Protein AF-A0A024WYL9-F1 (afdb_monomer)

Radius of gyration: 16.27 Å; Cα contacts (8 Å, |Δi|>4): 98; chains: 1; bounding box: 36×31×48 Å

Structure (mmCIF, N/CA/C/O backbone):
data_AF-A0A024WYL9-F1
#
_entry.id   AF-A0A024WYL9-F1
#
loop_
_atom_site.group_PDB
_atom_site.id
_atom_site.type_symbol
_atom_site.label_atom_id
_atom_site.label_alt_id
_atom_site.label_comp_id
_atom_site.label_asym_id
_atom_site.label_entity_id
_atom_site.label_seq_id
_atom_site.pdbx_PDB_ins_code
_atom_site.Cartn_x
_atom_site.Cartn_y
_atom_site.Cartn_z
_atom_site.occupancy
_atom_site.B_iso_or_equiv
_atom_site.auth_seq_id
_atom_site.auth_comp_id
_atom_site.auth_asym_id
_atom_site.auth_atom_id
_atom_site.pdbx_PDB_model_num
ATOM 1 N N . MET A 1 1 ? 15.626 1.558 -2.185 1.00 86.62 1 MET A N 1
ATOM 2 C CA . MET A 1 1 ? 16.927 1.766 -2.860 1.00 86.62 1 MET A CA 1
ATOM 3 C C . MET A 1 1 ? 17.286 0.597 -3.769 1.00 86.62 1 MET A C 1
ATOM 5 O O . MET A 1 1 ? 17.365 0.817 -4.966 1.00 86.62 1 MET A O 1
ATOM 9 N N . PHE A 1 2 ? 17.412 -0.629 -3.244 1.00 95.62 2 PHE A N 1
ATOM 10 C CA . PHE A 1 2 ? 17.783 -1.821 -4.025 1.00 95.62 2 PHE A CA 1
ATOM 11 C C . PHE A 1 2 ? 16.966 -2.006 -5.316 1.00 95.62 2 PHE A C 1
ATOM 13 O O . PHE A 1 2 ? 17.531 -1.984 -6.403 1.00 95.62 2 PHE A O 1
ATOM 20 N N . LEU A 1 3 ? 15.634 -2.082 -5.209 1.00 94.06 3 LEU A N 1
ATOM 21 C CA . LEU A 1 3 ? 14.741 -2.259 -6.362 1.00 94.06 3 LEU A CA 1
ATOM 22 C C . LEU A 1 3 ? 14.942 -1.186 -7.449 1.00 94.06 3 LEU A C 1
ATOM 24 O O . LEU A 1 3 ? 15.055 -1.514 -8.627 1.00 94.06 3 LEU A O 1
ATOM 28 N N . ALA A 1 4 ? 15.064 0.083 -7.048 1.00 93.94 4 ALA A N 1
ATOM 29 C CA . ALA A 1 4 ? 15.304 1.188 -7.973 1.00 93.94 4 ALA A CA 1
ATOM 30 C C . ALA A 1 4 ? 16.648 1.029 -8.704 1.00 93.94 4 ALA A C 1
ATOM 32 O O . ALA A 1 4 ? 16.672 1.078 -9.930 1.00 93.94 4 ALA A O 1
ATOM 33 N N . VAL A 1 5 ? 17.732 0.755 -7.970 1.00 97.31 5 VAL A N 1
ATOM 34 C CA . VAL A 1 5 ? 19.084 0.562 -8.524 1.00 97.31 5 VAL A CA 1
ATOM 35 C C . VAL A 1 5 ? 19.097 -0.559 -9.563 1.00 97.31 5 VAL A C 1
ATOM 37 O O . VAL A 1 5 ? 19.494 -0.322 -10.702 1.00 97.31 5 VAL A O 1
ATOM 40 N N . VAL A 1 6 ? 18.600 -1.751 -9.214 1.00 96.69 6 VAL A N 1
ATOM 41 C CA . VAL A 1 6 ? 18.596 -2.899 -10.137 1.00 96.69 6 VAL A CA 1
ATOM 42 C C . VAL A 1 6 ? 17.749 -2.597 -11.380 1.00 96.69 6 VAL A C 1
ATOM 44 O O . VAL A 1 6 ? 18.158 -2.925 -12.489 1.00 96.69 6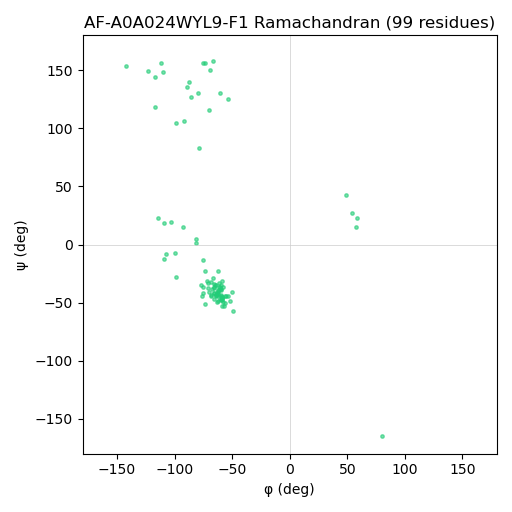 VAL A O 1
ATOM 47 N N . SER A 1 7 ? 16.607 -1.917 -11.233 1.00 94.88 7 SER A N 1
ATOM 48 C CA . SER A 1 7 ? 15.743 -1.594 -12.379 1.00 94.88 7 SER A CA 1
ATOM 49 C C . SER A 1 7 ? 16.282 -0.521 -13.318 1.00 94.88 7 SER A C 1
ATOM 51 O O . SER A 1 7 ? 16.001 -0.575 -14.515 1.00 94.88 7 SER A O 1
ATOM 53 N N . ILE A 1 8 ? 17.045 0.441 -12.792 1.00 95.69 8 ILE A N 1
ATOM 54 C CA . ILE A 1 8 ? 17.677 1.492 -13.592 1.00 95.69 8 ILE A CA 1
ATOM 55 C C . ILE A 1 8 ? 18.847 0.893 -14.372 1.00 95.69 8 ILE A C 1
ATOM 57 O O . ILE A 1 8 ? 18.872 1.019 -15.592 1.00 95.69 8 ILE A O 1
ATOM 61 N N . PHE A 1 9 ? 19.755 0.175 -13.699 1.00 97.00 9 PHE A N 1
ATOM 62 C CA . PHE A 1 9 ? 20.889 -0.476 -14.365 1.00 97.00 9 PHE A CA 1
ATOM 63 C C . PHE A 1 9 ? 20.456 -1.584 -15.329 1.00 97.00 9 PHE A C 1
ATOM 65 O O . PHE A 1 9 ? 21.060 -1.756 -16.381 1.00 97.00 9 PHE A O 1
ATOM 72 N N . GLY A 1 10 ? 19.387 -2.314 -15.010 1.00 94.81 10 GLY A N 1
ATOM 73 C CA . GLY A 1 10 ? 18.821 -3.326 -15.898 1.00 94.81 10 GLY A CA 1
ATOM 74 C C . GLY A 1 10 ? 17.903 -2.774 -16.993 1.00 94.81 10 GLY A C 1
ATOM 75 O O . GLY A 1 10 ? 17.330 -3.564 -17.737 1.00 94.81 10 GLY A O 1
ATOM 76 N N . HIS A 1 11 ? 17.711 -1.451 -17.086 1.00 94.62 11 HIS A N 1
ATOM 77 C CA . HIS A 1 11 ? 16.831 -0.795 -18.065 1.00 94.62 11 HIS A CA 1
ATOM 78 C C . HIS A 1 11 ? 15.375 -1.309 -18.085 1.00 94.62 11 HIS A C 1
ATOM 80 O O . HIS A 1 11 ? 14.672 -1.190 -19.088 1.00 94.62 11 HIS A O 1
ATOM 86 N N . PHE A 1 12 ? 14.875 -1.831 -16.962 1.00 93.75 12 PHE A N 1
ATOM 87 C CA . PHE A 1 12 ? 13.521 -2.384 -16.844 1.00 93.75 12 PHE A CA 1
ATOM 88 C C . PHE A 1 12 ? 12.621 -1.578 -15.893 1.00 93.75 12 PHE A C 1
ATOM 90 O O . PHE A 1 12 ? 11.610 -2.083 -15.398 1.00 93.75 12 PHE A O 1
ATOM 97 N N . SER A 1 13 ? 12.942 -0.299 -15.679 1.00 92.38 13 SER A N 1
ATOM 98 C CA . SER A 1 13 ? 12.210 0.627 -14.800 1.00 92.38 13 SER A CA 1
ATOM 99 C C . SER A 1 13 ? 10.697 0.657 -15.061 1.00 92.38 13 SER A C 1
ATOM 101 O O . SER A 1 13 ? 9.917 0.612 -14.113 1.00 92.38 13 SER A O 1
ATOM 103 N N . LYS A 1 14 ? 10.267 0.623 -16.330 1.00 91.12 14 LYS A N 1
ATOM 104 C CA . LYS A 1 14 ? 8.841 0.565 -16.714 1.00 91.12 14 LYS A CA 1
ATOM 105 C C . LYS A 1 14 ? 8.132 -0.675 -16.156 1.00 91.12 14 LYS A C 1
ATOM 107 O O . LYS A 1 14 ? 7.042 -0.568 -15.607 1.00 91.12 14 LYS A O 1
ATOM 112 N N . THR A 1 15 ? 8.769 -1.844 -16.242 1.00 92.19 15 THR A N 1
ATOM 113 C CA . THR A 1 15 ? 8.197 -3.098 -15.717 1.00 92.19 15 THR A CA 1
ATOM 114 C C . THR A 1 15 ? 8.184 -3.130 -14.194 1.00 92.19 15 THR A C 1
ATOM 116 O O . THR A 1 15 ? 7.246 -3.645 -13.597 1.00 92.19 15 THR A O 1
ATOM 119 N N . LEU A 1 16 ? 9.177 -2.509 -13.552 1.00 94.06 16 LEU A N 1
ATOM 120 C CA . LEU A 1 16 ? 9.204 -2.400 -12.099 1.00 94.06 16 LEU A CA 1
ATOM 121 C C . LEU A 1 16 ? 8.054 -1.529 -11.578 1.00 94.06 16 LEU A C 1
ATOM 123 O O . LEU A 1 16 ? 7.456 -1.859 -10.558 1.00 94.06 16 LEU A O 1
ATOM 127 N N . VAL A 1 17 ? 7.705 -0.453 -12.289 1.00 92.56 17 VAL A N 1
ATOM 128 C CA . VAL A 1 17 ? 6.546 0.383 -11.942 1.00 92.56 17 VAL A CA 1
ATOM 129 C C . VAL A 1 17 ? 5.242 -0.422 -11.982 1.00 92.56 17 VAL A C 1
ATOM 131 O O . VAL A 1 17 ? 4.421 -0.267 -11.081 1.00 92.56 17 VAL A O 1
ATOM 134 N N . LEU A 1 18 ? 5.081 -1.337 -12.947 1.00 92.25 18 LEU A N 1
ATOM 135 C CA . LEU A 1 18 ? 3.922 -2.240 -13.013 1.00 92.25 18 LEU A CA 1
ATOM 136 C C . LEU A 1 18 ? 3.852 -3.199 -11.813 1.00 92.25 18 LEU A C 1
ATOM 138 O O . LEU A 1 18 ? 2.769 -3.498 -11.325 1.00 92.25 18 LEU A O 1
ATOM 142 N N . PHE A 1 19 ? 4.989 -3.653 -11.282 1.00 93.69 19 PHE A N 1
ATOM 143 C CA . PHE A 1 19 ? 4.997 -4.476 -10.065 1.00 93.69 19 PHE A CA 1
ATOM 144 C C . PHE A 1 19 ? 4.704 -3.666 -8.801 1.00 93.69 19 PHE A C 1
ATOM 146 O O . PHE A 1 19 ? 4.254 -4.221 -7.802 1.00 93.69 19 PHE A O 1
ATOM 153 N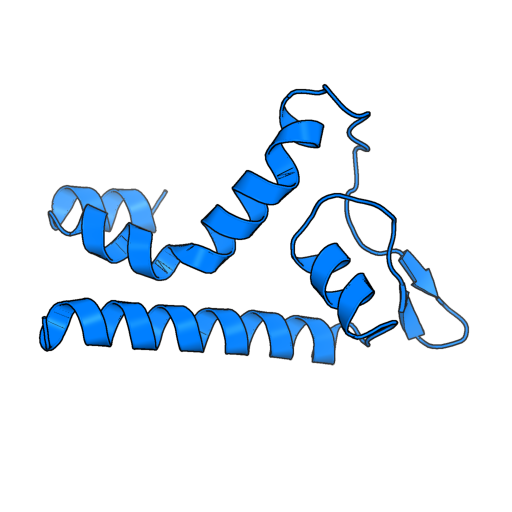 N . LEU A 1 20 ? 4.937 -2.353 -8.837 1.00 94.88 20 LEU A N 1
ATOM 154 C CA . LEU A 1 20 ? 4.717 -1.454 -7.708 1.00 94.88 20 LEU A CA 1
ATOM 155 C C . LEU A 1 20 ? 3.323 -0.803 -7.692 1.00 94.88 20 LEU A C 1
ATOM 157 O O . LEU A 1 20 ? 3.109 0.177 -6.975 1.00 94.88 20 LEU A O 1
ATOM 161 N N . 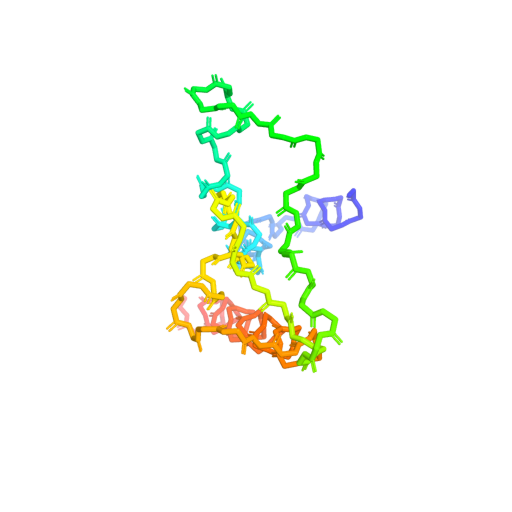ILE A 1 21 ? 2.365 -1.320 -8.469 1.00 95.00 21 ILE A N 1
ATOM 162 C CA . ILE A 1 21 ? 1.004 -0.765 -8.549 1.00 95.00 21 ILE A CA 1
ATOM 163 C C . ILE A 1 21 ? 0.359 -0.592 -7.160 1.00 95.00 21 ILE A C 1
ATOM 165 O O . ILE A 1 21 ? -0.120 0.510 -6.885 1.00 95.00 21 ILE A O 1
ATOM 169 N N . PRO A 1 22 ? 0.369 -1.578 -6.240 1.00 94.81 22 PRO A N 1
ATOM 170 C CA . PRO A 1 22 ? -0.224 -1.404 -4.910 1.00 94.81 22 PRO A CA 1
ATOM 171 C C . PRO A 1 22 ? 0.427 -0.282 -4.092 1.00 94.81 22 PRO A C 1
ATOM 173 O O . PRO A 1 22 ? -0.258 0.454 -3.379 1.00 94.81 22 PRO A O 1
ATOM 176 N N . GLN A 1 23 ? 1.744 -0.113 -4.218 1.00 96.06 23 GLN A N 1
ATOM 177 C CA . GLN A 1 23 ? 2.510 0.938 -3.552 1.00 96.06 23 GLN A CA 1
ATOM 178 C C . GLN A 1 23 ? 2.152 2.310 -4.128 1.00 96.06 23 GLN A C 1
ATOM 180 O O . GLN A 1 23 ? 1.928 3.247 -3.360 1.00 96.06 23 GLN A O 1
ATOM 185 N N . PHE A 1 24 ? 2.039 2.422 -5.455 1.00 95.50 24 PHE A N 1
ATOM 186 C CA . PHE A 1 24 ? 1.588 3.645 -6.117 1.00 95.50 24 PHE A CA 1
ATOM 187 C C . PHE A 1 24 ? 0.147 3.993 -5.749 1.00 95.50 24 PHE A C 1
ATOM 189 O O . PHE A 1 24 ? -0.127 5.141 -5.417 1.00 95.50 24 PHE A O 1
ATOM 196 N N . LEU A 1 25 ? -0.765 3.020 -5.719 1.00 95.81 25 LEU A N 1
ATOM 197 C CA . LEU A 1 25 ? -2.146 3.241 -5.287 1.00 95.81 25 LEU A CA 1
ATOM 198 C C . LEU A 1 25 ? -2.207 3.775 -3.855 1.00 95.81 25 LEU A C 1
ATOM 200 O O . LEU A 1 25 ? -2.855 4.789 -3.602 1.00 95.81 25 LEU A O 1
ATOM 204 N N . ASN A 1 26 ? -1.479 3.153 -2.924 1.00 96.25 26 ASN A N 1
ATOM 205 C CA . ASN A 1 26 ? -1.398 3.654 -1.556 1.00 96.25 26 ASN A CA 1
ATOM 206 C C . ASN A 1 26 ? -0.815 5.077 -1.493 1.00 96.25 26 ASN A C 1
ATOM 208 O O . ASN A 1 26 ? -1.300 5.897 -0.712 1.00 96.25 26 ASN A O 1
ATOM 212 N N . PHE A 1 27 ? 0.198 5.379 -2.312 1.00 96.75 27 PHE A N 1
ATOM 213 C CA . PHE A 1 27 ? 0.794 6.711 -2.405 1.00 96.75 27 PHE A CA 1
ATOM 214 C C . PHE A 1 27 ? -0.210 7.755 -2.904 1.00 96.75 27 PHE A C 1
ATOM 216 O O . PHE A 1 27 ? -0.377 8.774 -2.240 1.00 96.75 27 PHE A O 1
ATOM 223 N N . PHE A 1 28 ? -0.925 7.479 -4.000 1.00 96.25 28 PHE A N 1
ATOM 224 C CA . PHE A 1 28 ? -1.936 8.380 -4.560 1.00 96.25 28 PHE A CA 1
ATOM 225 C C . PHE A 1 28 ? -3.091 8.634 -3.589 1.00 96.25 28 PHE A C 1
ATOM 227 O O . PHE A 1 28 ? -3.456 9.787 -3.372 1.00 96.25 28 PHE A O 1
ATOM 234 N N . ILE A 1 29 ? -3.600 7.587 -2.931 1.00 94.88 29 ILE A N 1
ATOM 235 C CA . ILE A 1 29 ? -4.619 7.721 -1.876 1.00 94.88 29 ILE A CA 1
ATOM 236 C C . ILE A 1 29 ? -4.091 8.592 -0.728 1.00 94.88 29 ILE A C 1
ATOM 238 O O . ILE A 1 29 ? -4.819 9.417 -0.188 1.00 94.88 29 ILE A O 1
ATOM 242 N N . SER A 1 30 ? -2.812 8.448 -0.378 1.00 96.06 30 SER A N 1
ATOM 243 C CA . SER A 1 30 ? -2.178 9.198 0.709 1.00 96.06 30 SER A CA 1
ATOM 244 C C . SER A 1 30 ? -1.863 10.662 0.373 1.00 96.06 30 SER A C 1
ATOM 246 O O . SER A 1 30 ? -1.520 11.411 1.291 1.00 96.06 30 SER A O 1
ATOM 248 N N . LEU A 1 31 ? -1.923 11.092 -0.896 1.00 96.06 31 LEU A N 1
ATOM 249 C CA . LEU A 1 31 ? -1.457 12.422 -1.320 1.00 96.06 31 LEU A CA 1
ATOM 250 C C . LEU A 1 31 ? -2.109 13.593 -0.571 1.00 96.06 31 LEU A C 1
ATOM 252 O O . LEU A 1 31 ? -1.365 14.475 -0.142 1.00 96.06 31 LEU A O 1
ATOM 256 N N . PRO A 1 32 ? -3.437 13.625 -0.340 1.00 94.56 32 PRO A N 1
ATOM 257 C CA . PRO A 1 32 ? -4.064 14.733 0.380 1.00 94.56 32 PRO A CA 1
ATOM 258 C C . PRO A 1 32 ? -3.519 14.910 1.805 1.00 94.56 32 PRO A C 1
ATOM 260 O O . PRO A 1 32 ? -3.376 16.036 2.277 1.00 94.56 32 PRO A O 1
ATOM 263 N N . GLN A 1 33 ? -3.171 13.805 2.476 1.00 94.19 33 GLN A N 1
ATOM 264 C CA . GLN A 1 33 ? -2.527 13.837 3.792 1.00 94.19 33 GLN A CA 1
ATOM 265 C C . GLN A 1 33 ? -1.044 14.222 3.686 1.00 94.19 33 GLN A C 1
ATOM 267 O O . GLN A 1 33 ? -0.557 15.019 4.477 1.00 94.19 33 GLN A O 1
ATOM 272 N N . LEU A 1 34 ? -0.314 13.694 2.698 1.00 94.50 34 LEU A N 1
ATOM 273 C CA . LEU A 1 34 ? 1.111 13.997 2.488 1.00 94.50 34 LEU A CA 1
ATOM 274 C C . LEU A 1 34 ? 1.356 15.480 2.171 1.00 94.50 34 LEU A C 1
ATOM 276 O O . LEU A 1 34 ? 2.291 16.077 2.703 1.00 94.50 34 LEU A O 1
ATOM 280 N N . PHE A 1 35 ? 0.495 16.093 1.359 1.00 95.75 35 PHE A N 1
ATOM 281 C CA . PHE A 1 35 ? 0.558 17.520 1.035 1.00 95.75 35 PHE A CA 1
ATOM 282 C C . PHE A 1 35 ? -0.067 18.424 2.103 1.00 95.75 35 PHE A C 1
ATOM 284 O O . PHE A 1 35 ? -0.142 19.630 1.898 1.00 95.75 35 PHE A O 1
ATOM 291 N N . HIS A 1 36 ? -0.503 17.863 3.237 1.00 92.12 36 HIS A N 1
ATOM 292 C CA . HIS A 1 36 ? -1.111 18.605 4.346 1.00 92.12 36 HIS A CA 1
ATOM 293 C C . HIS A 1 36 ? -2.367 19.407 3.956 1.00 92.12 36 HIS A C 1
ATOM 295 O O . HIS A 1 36 ? -2.752 20.339 4.656 1.00 92.12 36 HIS A O 1
ATOM 301 N N . ILE A 1 37 ? -3.044 19.015 2.871 1.00 94.81 37 ILE A N 1
ATOM 302 C CA . ILE A 1 37 ? -4.378 19.533 2.524 1.00 94.81 37 ILE A CA 1
ATOM 303 C C . ILE A 1 37 ? -5.386 19.073 3.591 1.00 94.81 37 ILE A C 1
ATOM 305 O O . ILE A 1 37 ? -6.313 19.792 3.949 1.00 94.81 37 ILE A O 1
ATOM 309 N N . ILE A 1 38 ? -5.169 17.867 4.122 1.00 92.00 38 ILE A N 1
ATOM 310 C CA . ILE A 1 38 ? -5.881 17.269 5.254 1.00 92.00 38 ILE A CA 1
ATOM 311 C C . ILE A 1 38 ? -4.857 17.052 6.382 1.00 92.00 38 ILE A C 1
ATOM 313 O O . ILE A 1 38 ? -3.710 16.705 6.078 1.00 92.00 38 ILE A O 1
ATOM 317 N N . PRO A 1 39 ? -5.222 17.212 7.673 1.00 90.75 39 PRO A N 1
ATOM 318 C CA . PRO A 1 39 ? -4.311 16.938 8.782 1.00 90.75 39 PRO A CA 1
ATOM 319 C C . PRO A 1 39 ? -3.721 15.526 8.684 1.00 90.75 39 PRO A C 1
ATOM 321 O O . PRO A 1 39 ? -4.445 14.532 8.594 1.00 90.75 39 PRO A O 1
ATOM 324 N N . CYS A 1 40 ? -2.390 15.445 8.703 1.00 91.81 40 CYS A N 1
ATOM 325 C CA . CYS A 1 40 ? -1.652 14.191 8.642 1.00 91.81 40 CYS A CA 1
ATOM 326 C C . CYS A 1 40 ? -1.233 13.776 10.058 1.00 91.81 40 CYS A C 1
ATOM 328 O O . CYS A 1 40 ? -0.311 14.374 10.621 1.00 91.81 40 CYS A O 1
ATOM 330 N N . PRO A 1 41 ? -1.891 12.779 10.673 1.00 92.31 41 PRO A N 1
ATOM 331 C CA . PRO A 1 41 ? -1.459 12.293 11.971 1.00 92.31 41 PRO A CA 1
ATOM 332 C C . PRO A 1 41 ? -0.124 11.557 11.838 1.00 92.31 41 PRO A C 1
ATOM 334 O O . PRO A 1 41 ? 0.166 10.913 10.828 1.00 92.31 41 PRO A O 1
ATOM 337 N N . ARG A 1 42 ? 0.677 11.595 12.907 1.00 91.69 42 ARG A N 1
ATOM 338 C CA . ARG A 1 42 ? 1.991 10.934 12.957 1.00 91.69 42 ARG A CA 1
ATOM 339 C C . ARG A 1 42 ? 1.906 9.423 12.696 1.00 91.69 42 ARG A C 1
ATOM 341 O O . ARG A 1 42 ? 2.786 8.864 12.048 1.00 91.69 42 ARG A O 1
ATOM 348 N N . HIS A 1 43 ? 0.843 8.773 13.174 1.00 92.69 43 HIS A N 1
ATOM 349 C CA . HIS A 1 43 ? 0.569 7.353 12.953 1.00 92.69 43 HIS A CA 1
ATOM 350 C C . HIS A 1 43 ? -0.733 7.191 12.160 1.00 92.69 43 HIS A C 1
ATOM 352 O O . HIS A 1 43 ? -1.799 7.574 12.630 1.00 92.69 43 HIS A O 1
ATOM 358 N N . ARG A 1 44 ? -0.644 6.604 10.961 1.00 90.62 44 ARG A N 1
ATOM 359 C CA . ARG A 1 44 ? -1.778 6.386 10.036 1.00 90.62 44 ARG A CA 1
ATOM 360 C C . ARG A 1 44 ? -2.286 4.939 10.030 1.00 90.62 44 ARG A C 1
ATOM 362 O O . ARG A 1 44 ? -2.915 4.491 9.074 1.00 90.62 44 ARG A O 1
ATOM 369 N N . LEU A 1 45 ? -1.955 4.193 11.082 1.00 92.06 45 LEU A N 1
ATOM 370 C CA . LEU A 1 45 ? -2.316 2.788 11.244 1.00 92.06 45 LEU A CA 1
ATOM 371 C C . LEU A 1 45 ? -3.801 2.644 11.628 1.00 92.06 45 LEU A C 1
ATOM 373 O O . LEU A 1 45 ? -4.403 3.588 12.155 1.00 92.06 45 LEU A O 1
ATOM 377 N N . PRO A 1 46 ? -4.416 1.486 11.347 1.00 93.31 46 PRO A N 1
ATOM 378 C CA . PRO A 1 46 ? -5.740 1.166 11.863 1.00 93.31 46 PRO A CA 1
ATOM 379 C C . PRO A 1 46 ? -5.726 0.985 13.387 1.00 93.31 46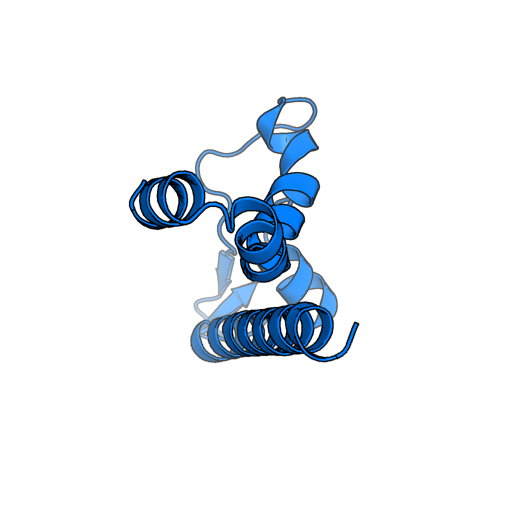 PRO A C 1
ATOM 381 O O . PRO A 1 46 ? -4.689 0.710 13.990 1.00 93.31 46 PRO A O 1
ATOM 384 N N . ILE A 1 47 ? -6.891 1.149 14.011 1.00 92.50 47 ILE A N 1
ATOM 385 C CA . ILE A 1 47 ? -7.046 1.084 15.470 1.00 92.50 47 ILE A CA 1
ATOM 386 C C . ILE A 1 47 ? -7.336 -0.358 15.880 1.00 92.50 47 ILE A C 1
ATOM 388 O O . ILE A 1 47 ? -8.167 -1.020 15.267 1.00 92.50 47 ILE A O 1
ATOM 392 N N . ILE A 1 48 ? -6.692 -0.853 16.932 1.00 94.12 48 ILE A N 1
ATOM 393 C CA . ILE A 1 48 ? -6.957 -2.198 17.455 1.00 94.12 48 ILE A CA 1
ATOM 394 C C . ILE A 1 48 ? -8.132 -2.139 18.433 1.00 94.12 48 ILE A C 1
ATOM 396 O O . ILE A 1 48 ? -8.112 -1.377 19.399 1.00 94.12 48 ILE A O 1
ATOM 400 N N . ASN A 1 49 ? -9.141 -2.983 18.220 1.00 93.81 49 ASN A N 1
ATOM 401 C CA . ASN A 1 49 ? -10.178 -3.231 19.213 1.00 93.81 49 ASN A CA 1
ATOM 402 C C . ASN A 1 49 ? -9.783 -4.420 20.093 1.00 93.81 49 ASN A C 1
ATOM 404 O O . ASN A 1 49 ? -9.876 -5.568 19.660 1.00 93.81 49 ASN A O 1
ATOM 408 N N . TYR A 1 50 ? -9.391 -4.142 21.338 1.00 92.44 50 TYR A N 1
ATOM 409 C CA . TYR A 1 50 ? -8.941 -5.150 22.307 1.00 92.44 50 TYR A CA 1
ATOM 410 C C . TYR A 1 50 ? -10.009 -6.188 22.679 1.00 92.44 50 TYR A C 1
ATOM 412 O O . TYR A 1 50 ? -9.667 -7.283 23.110 1.00 92.44 50 TYR A O 1
ATOM 420 N N . LYS A 1 51 ? -11.304 -5.883 22.507 1.00 93.12 51 LYS A N 1
ATOM 421 C CA . LYS A 1 51 ? -12.381 -6.843 22.804 1.00 93.12 51 LYS A CA 1
ATOM 422 C C . LYS A 1 51 ? -12.490 -7.925 21.736 1.00 93.12 51 LYS A C 1
ATOM 424 O O . LYS A 1 51 ? -12.799 -9.068 22.044 1.00 93.12 51 LYS A O 1
ATOM 429 N N . THR A 1 52 ? -12.269 -7.554 20.477 1.00 91.12 52 THR A N 1
ATOM 430 C CA . THR A 1 52 ? -12.428 -8.455 19.327 1.00 91.12 52 THR A CA 1
ATOM 431 C C . THR A 1 52 ? -11.101 -8.881 18.705 1.00 91.12 52 THR A C 1
ATOM 433 O O . THR A 1 52 ? -11.120 -9.712 17.803 1.00 91.12 52 THR A O 1
ATOM 436 N N . ASN A 1 53 ? -9.972 -8.299 19.127 1.00 92.56 53 ASN A N 1
ATOM 437 C CA . ASN A 1 53 ? -8.645 -8.452 18.516 1.00 92.56 53 ASN A CA 1
ATOM 438 C C . ASN A 1 53 ? -8.658 -8.253 16.991 1.00 92.56 53 ASN A C 1
ATOM 440 O O . ASN A 1 53 ? -8.042 -8.995 16.226 1.00 92.56 53 ASN A O 1
ATOM 444 N N . LYS A 1 54 ? -9.401 -7.236 16.543 1.00 94.00 54 LYS A N 1
ATOM 445 C CA . 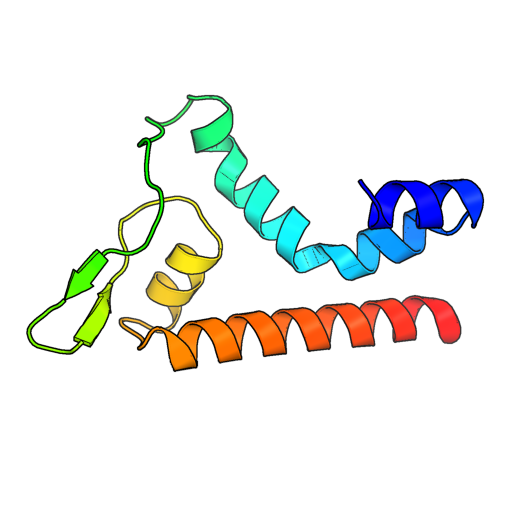LYS A 1 54 ? -9.536 -6.870 15.128 1.00 94.00 54 LYS A CA 1
ATOM 446 C C . LYS A 1 54 ? -9.111 -5.426 14.913 1.00 94.00 54 LYS A C 1
ATOM 448 O O . LYS A 1 54 ? -9.283 -4.584 15.795 1.00 94.00 54 LYS A O 1
ATOM 453 N N . LEU A 1 55 ? -8.579 -5.165 13.729 1.00 94.88 55 LEU A N 1
ATOM 454 C CA . LEU A 1 55 ? -8.236 -3.844 13.236 1.00 94.88 55 LEU A CA 1
ATOM 455 C C . LEU A 1 55 ? -9.499 -3.149 12.735 1.00 94.88 55 LEU A C 1
ATOM 457 O O . LEU A 1 55 ? -10.273 -3.708 11.961 1.00 94.88 55 LEU A O 1
ATOM 461 N N . MET A 1 56 ? -9.698 -1.923 13.193 1.00 93.38 56 MET A N 1
ATOM 462 C CA . MET A 1 56 ? -10.786 -1.034 12.825 1.00 93.38 56 MET A CA 1
ATOM 463 C C . MET A 1 56 ? -10.254 0.126 11.990 1.00 93.38 56 MET A C 1
ATOM 465 O O . MET A 1 56 ? -9.126 0.595 12.167 1.00 93.38 56 MET A O 1
ATOM 469 N N . TYR A 1 57 ? -11.105 0.604 11.091 1.00 91.75 57 TYR A N 1
ATOM 470 C CA . TYR A 1 57 ? -10.840 1.762 10.252 1.00 91.75 57 TYR A CA 1
ATOM 471 C C . TYR A 1 57 ? -10.597 3.030 11.090 1.00 91.75 57 TYR A C 1
ATOM 473 O O . TYR A 1 57 ? -11.385 3.347 11.979 1.00 91.75 57 TYR A O 1
ATOM 481 N N . SER A 1 58 ? -9.514 3.759 10.796 1.00 90.62 58 SER A N 1
ATOM 482 C CA . SER A 1 58 ? -9.099 4.967 11.530 1.00 90.62 58 SER A CA 1
ATOM 483 C C . SER A 1 58 ? -9.282 6.276 10.753 1.00 90.62 58 SER A C 1
ATOM 485 O O . SER A 1 58 ? -8.652 7.275 11.088 1.00 90.62 58 SER A O 1
ATOM 487 N N . HIS A 1 59 ? -10.116 6.287 9.704 1.00 89.50 59 HIS A N 1
ATOM 488 C CA . HIS A 1 59 ? -10.352 7.457 8.835 1.00 89.50 59 HIS A CA 1
ATOM 489 C C . HIS A 1 59 ? -9.101 8.037 8.152 1.00 89.50 59 HIS A C 1
ATOM 491 O O . HIS A 1 59 ? -9.131 9.136 7.601 1.00 89.50 59 HIS A O 1
ATOM 497 N N . ASN A 1 60 ? -7.998 7.287 8.143 1.00 93.31 60 ASN A N 1
ATOM 498 C CA . ASN A 1 60 ? -6.768 7.684 7.476 1.00 93.31 60 ASN A CA 1
ATOM 499 C C . ASN A 1 60 ? -6.763 7.264 6.007 1.00 93.31 60 ASN A C 1
ATOM 501 O O . ASN A 1 60 ? -7.134 6.140 5.667 1.00 93.31 60 ASN A O 1
ATOM 505 N N . TYR A 1 61 ? -6.249 8.134 5.142 1.00 93.81 61 TYR A N 1
ATOM 506 C CA . TYR A 1 61 ? -6.152 7.876 3.709 1.00 93.81 61 TYR A CA 1
ATOM 507 C C . TYR A 1 61 ? -4.955 6.975 3.397 1.00 93.81 61 TYR A C 1
ATOM 509 O O . TYR A 1 61 ? -3.870 7.422 3.041 1.00 93.81 61 TYR A O 1
ATOM 517 N N . THR A 1 62 ? -5.163 5.671 3.553 1.00 96.31 62 THR A N 1
ATOM 518 C CA . THR A 1 62 ? -4.191 4.619 3.229 1.00 96.31 62 THR A CA 1
ATOM 519 C C . THR A 1 62 ? -4.926 3.426 2.637 1.00 96.31 62 THR A C 1
ATOM 521 O O . THR A 1 62 ? -6.091 3.190 2.954 1.00 96.31 62 THR A O 1
ATOM 524 N N . LEU A 1 63 ? -4.240 2.634 1.820 1.00 95.06 63 LEU A N 1
ATOM 525 C CA . LEU A 1 63 ? -4.808 1.437 1.202 1.00 95.06 63 LEU A CA 1
ATOM 526 C C . LEU A 1 63 ? -5.251 0.404 2.255 1.00 95.06 63 LEU A C 1
ATOM 528 O O . LEU A 1 63 ? -6.279 -0.241 2.090 1.00 95.06 63 LEU A O 1
ATOM 532 N N . ILE A 1 64 ? -4.542 0.327 3.387 1.00 95.69 64 ILE A N 1
ATOM 533 C CA . ILE A 1 64 ? -4.928 -0.490 4.549 1.00 95.69 64 ILE A CA 1
ATOM 534 C C . ILE A 1 64 ? -6.306 -0.084 5.084 1.00 95.69 64 ILE A C 1
ATOM 536 O O . ILE A 1 64 ? -7.195 -0.919 5.241 1.00 95.69 64 ILE A O 1
ATOM 540 N N . ASN A 1 65 ? -6.484 1.205 5.368 1.00 94.50 65 ASN A N 1
ATOM 541 C CA . ASN A 1 65 ? -7.737 1.716 5.907 1.00 94.50 65 ASN A CA 1
ATOM 542 C C . ASN A 1 65 ? -8.869 1.640 4.873 1.00 94.50 65 ASN A C 1
ATOM 544 O O . ASN A 1 65 ? -10.002 1.370 5.250 1.00 94.50 65 ASN A O 1
ATOM 548 N N . LEU A 1 66 ? -8.569 1.783 3.580 1.00 94.75 66 LEU A N 1
ATOM 549 C CA . LEU A 1 66 ? -9.540 1.563 2.508 1.00 94.75 66 LEU A CA 1
ATOM 550 C C . LEU A 1 66 ? -10.040 0.110 2.479 1.00 94.75 66 LEU A C 1
ATOM 552 O O . LEU A 1 66 ? -11.240 -0.117 2.374 1.00 94.75 66 LEU A O 1
ATOM 556 N N . ILE A 1 67 ? -9.155 -0.878 2.641 1.00 94.81 67 ILE A N 1
ATOM 557 C CA . ILE A 1 67 ? -9.555 -2.293 2.725 1.00 94.81 67 ILE A CA 1
ATOM 558 C C . ILE A 1 67 ? -10.422 -2.539 3.964 1.00 94.81 67 ILE A C 1
ATOM 560 O O . ILE A 1 67 ? -11.452 -3.196 3.863 1.00 94.81 67 ILE A O 1
ATOM 564 N N . LEU A 1 68 ? -10.062 -1.975 5.119 1.00 95.00 68 LEU A N 1
ATOM 565 C CA . LEU A 1 68 ? -10.877 -2.083 6.335 1.00 95.00 68 LEU A CA 1
ATOM 566 C C . LEU A 1 68 ? -12.224 -1.358 6.221 1.00 95.00 68 LEU A C 1
ATOM 568 O O . LEU A 1 68 ? -13.195 -1.769 6.849 1.00 95.00 68 LEU A O 1
ATOM 572 N N . TYR A 1 69 ? -12.302 -0.296 5.422 1.00 94.38 69 TYR A N 1
ATOM 573 C CA . TYR A 1 69 ? -13.561 0.373 5.111 1.00 94.38 69 TYR A CA 1
ATOM 574 C C . TYR A 1 69 ? -14.457 -0.495 4.212 1.00 94.38 69 TYR A C 1
ATOM 576 O O . TYR A 1 69 ? -15.654 -0.586 4.460 1.00 94.38 69 TYR A O 1
ATOM 584 N N . LEU A 1 70 ? -13.884 -1.174 3.210 1.00 94.62 70 LEU A N 1
ATOM 585 C CA . LEU A 1 70 ? -14.631 -2.023 2.271 1.00 94.62 70 LEU A CA 1
ATOM 586 C C . LEU A 1 70 ? -15.056 -3.375 2.864 1.00 94.62 70 LEU A C 1
ATOM 588 O O . LEU A 1 70 ? -16.184 -3.809 2.655 1.00 94.62 70 LEU A O 1
ATOM 592 N N . PHE A 1 71 ? -14.161 -4.052 3.585 1.00 94.00 71 PHE A N 1
ATOM 593 C CA . PHE A 1 71 ? -14.386 -5.403 4.120 1.00 94.00 71 PHE A CA 1
ATOM 594 C C . PHE A 1 71 ? -14.786 -5.413 5.602 1.00 94.00 71 PHE A C 1
ATOM 596 O O . PHE A 1 71 ? -15.131 -6.463 6.146 1.00 94.00 71 PHE A O 1
ATOM 603 N N . GLY A 1 72 ? -14.748 -4.257 6.264 1.00 94.06 72 GLY A N 1
ATOM 604 C CA . GLY A 1 72 ? -15.018 -4.130 7.690 1.00 94.06 72 GLY A CA 1
ATOM 605 C C . GLY A 1 72 ? -13.826 -4.522 8.577 1.00 94.06 72 GLY A C 1
ATOM 606 O O . GLY A 1 72 ? -12.682 -4.607 8.118 1.00 94.06 72 GLY A O 1
ATOM 607 N N . PRO A 1 73 ? -14.065 -4.740 9.884 1.00 95.06 73 PRO A N 1
ATOM 608 C CA . PRO A 1 73 ? -13.004 -5.025 10.837 1.00 95.06 73 PRO A CA 1
ATOM 609 C C . PRO A 1 73 ? -12.409 -6.420 10.611 1.00 95.06 73 PRO A C 1
ATOM 611 O O . PRO A 1 73 ? -13.070 -7.444 10.806 1.00 95.06 73 PRO A O 1
ATOM 614 N N . LEU A 1 74 ? -11.129 -6.454 10.249 1.00 94.38 74 LEU A N 1
ATOM 615 C CA . LEU A 1 74 ? -10.372 -7.669 9.943 1.00 94.38 74 LEU A CA 1
ATOM 616 C C . LEU A 1 74 ? -9.297 -7.919 11.000 1.00 94.38 74 LEU A C 1
ATOM 618 O O . LEU A 1 74 ? -8.847 -6.992 11.669 1.00 94.38 74 LEU A O 1
ATOM 622 N N . SER A 1 75 ? -8.856 -9.169 11.157 1.00 94.88 75 SER A N 1
ATOM 623 C CA . SER A 1 75 ? -7.633 -9.417 11.927 1.00 94.88 75 SER A CA 1
ATOM 624 C C . SER A 1 75 ? -6.409 -8.986 11.120 1.00 94.88 75 SER A C 1
ATOM 626 O O . SER A 1 75 ? -6.444 -8.959 9.889 1.00 94.88 75 SER A O 1
ATOM 628 N N . GLU A 1 76 ? -5.315 -8.685 11.814 1.00 94.94 76 GLU A N 1
ATOM 629 C CA . GLU A 1 76 ? -4.046 -8.306 11.187 1.00 94.94 76 GLU A CA 1
ATOM 630 C C . GLU A 1 76 ? -3.575 -9.346 10.161 1.00 94.94 76 GLU A C 1
ATOM 632 O O . GLU A 1 76 ?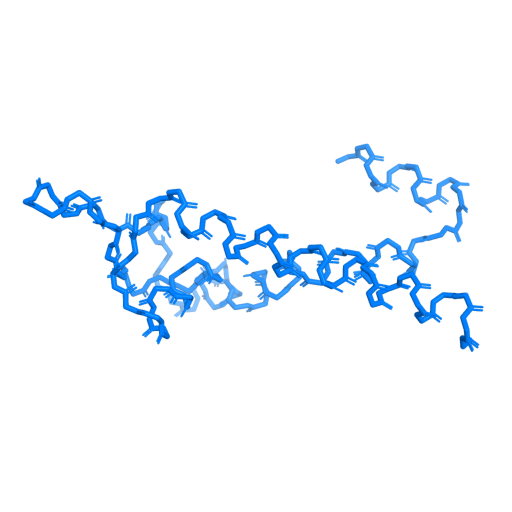 -3.239 -8.992 9.034 1.00 94.94 76 GLU A O 1
ATOM 637 N N . TYR A 1 77 ? -3.666 -10.634 10.509 1.00 95.19 77 TYR A N 1
ATOM 638 C CA . TYR A 1 77 ? -3.323 -11.735 9.609 1.00 95.19 77 TYR A CA 1
ATOM 639 C C . TYR A 1 77 ? -4.133 -11.712 8.303 1.00 95.19 77 TYR A C 1
ATOM 641 O O . TYR A 1 77 ? -3.558 -11.769 7.218 1.00 95.19 77 TYR A O 1
ATOM 649 N N . HIS A 1 78 ? -5.462 -11.588 8.389 1.00 95.00 78 HIS A N 1
ATOM 650 C CA . HIS A 1 78 ? -6.317 -11.584 7.198 1.00 95.00 78 HIS A CA 1
ATOM 651 C C . HIS A 1 78 ? -6.093 -10.335 6.347 1.00 95.00 78 HIS A C 1
ATOM 653 O O . HIS A 1 78 ? -6.065 -10.424 5.124 1.00 95.00 78 HIS A O 1
ATOM 659 N N . LEU A 1 79 ? -5.895 -9.180 6.985 1.00 95.81 79 LEU A N 1
ATOM 660 C CA . LEU A 1 79 ? -5.589 -7.938 6.287 1.00 95.81 79 LEU A CA 1
ATOM 661 C C . LEU A 1 79 ? -4.280 -8.059 5.492 1.00 95.81 79 LEU A C 1
ATOM 663 O O . LEU A 1 79 ? -4.242 -7.701 4.317 1.00 95.81 79 LEU A O 1
ATOM 667 N N . VAL A 1 80 ? -3.223 -8.596 6.108 1.00 96.31 80 VAL A N 1
ATOM 668 C CA . VAL A 1 80 ? -1.938 -8.831 5.433 1.00 96.31 80 VAL A CA 1
ATOM 669 C C . VAL A 1 80 ? -2.092 -9.837 4.299 1.00 96.31 80 VAL A C 1
ATOM 671 O O . VAL A 1 80 ? -1.564 -9.605 3.215 1.00 96.31 80 VAL A O 1
ATOM 674 N N . LEU A 1 81 ? -2.851 -10.915 4.506 1.00 97.19 81 LEU A N 1
ATOM 675 C CA . LEU A 1 81 ? -3.116 -11.892 3.455 1.00 97.19 81 LEU A CA 1
ATOM 676 C C . LEU A 1 81 ? -3.802 -11.239 2.247 1.00 97.19 81 LEU A C 1
ATOM 678 O O . LEU A 1 81 ? -3.353 -11.443 1.126 1.00 97.19 81 LEU A O 1
ATOM 682 N N . ILE A 1 82 ? -4.822 -10.402 2.465 1.00 96.25 82 ILE A N 1
ATOM 683 C CA . ILE A 1 82 ? -5.517 -9.662 1.397 1.00 96.25 82 ILE A CA 1
ATOM 684 C C . ILE A 1 82 ? -4.564 -8.703 0.664 1.00 96.25 82 ILE A C 1
ATOM 686 O O . ILE A 1 82 ? -4.599 -8.590 -0.559 1.00 96.25 82 ILE A O 1
ATOM 690 N N . LEU A 1 83 ? -3.685 -8.012 1.392 1.00 96.50 83 LEU A N 1
ATOM 691 C CA . LEU A 1 83 ? -2.693 -7.115 0.792 1.00 96.50 83 LEU A CA 1
ATOM 692 C C . LEU A 1 83 ? -1.670 -7.875 -0.058 1.00 96.50 83 LEU A C 1
ATOM 694 O O . LEU A 1 83 ? -1.314 -7.428 -1.149 1.00 96.50 83 LEU A O 1
ATOM 698 N N . LEU A 1 84 ? -1.201 -9.026 0.425 1.00 97.50 84 LEU A N 1
ATOM 699 C CA . LEU A 1 84 ? -0.244 -9.865 -0.290 1.00 97.50 84 LEU A CA 1
ATOM 700 C C . LEU A 1 84 ? -0.871 -10.545 -1.505 1.00 97.50 84 LEU A C 1
ATOM 702 O O . LEU A 1 84 ? -0.215 -10.629 -2.541 1.00 97.50 84 LEU A O 1
ATOM 706 N N . THR A 1 85 ? -2.128 -10.986 -1.425 1.00 97.00 85 THR A N 1
ATOM 707 C CA . THR A 1 85 ? -2.835 -11.525 -2.594 1.00 97.00 85 THR A CA 1
ATOM 708 C C . THR A 1 85 ? -3.046 -10.438 -3.638 1.00 97.00 85 THR A C 1
ATOM 710 O O . THR A 1 85 ? -2.773 -10.674 -4.812 1.00 97.00 85 THR A O 1
ATOM 713 N N . PHE A 1 86 ? -3.420 -9.222 -3.229 1.00 95.88 86 PHE A N 1
ATOM 714 C CA . PHE A 1 86 ? -3.497 -8.080 -4.136 1.00 95.88 86 PHE A CA 1
ATOM 715 C C . PHE A 1 86 ? -2.143 -7.786 -4.801 1.00 95.88 86 PHE A C 1
ATOM 717 O O . PHE A 1 86 ? -2.068 -7.648 -6.023 1.00 95.88 86 PHE A O 1
ATOM 724 N N . GLN A 1 87 ? -1.054 -7.785 -4.026 1.00 97.06 87 GLN A N 1
ATOM 725 C CA . GLN A 1 87 ? 0.298 -7.615 -4.557 1.00 97.06 87 GLN A CA 1
ATOM 726 C C . GLN A 1 87 ? 0.665 -8.708 -5.560 1.00 97.06 87 GLN A C 1
ATOM 728 O O . GLN A 1 87 ? 1.143 -8.404 -6.652 1.00 97.06 87 GLN A O 1
ATOM 733 N N . PHE A 1 88 ? 0.415 -9.969 -5.222 1.00 97.56 88 PHE A N 1
ATOM 734 C CA . PHE A 1 88 ? 0.691 -11.093 -6.104 1.00 97.56 88 PHE A CA 1
ATOM 735 C C . PHE A 1 88 ? -0.074 -10.971 -7.426 1.00 97.56 88 PHE A C 1
ATOM 737 O O . PHE A 1 88 ? 0.537 -11.067 -8.487 1.00 97.56 88 PHE A O 1
ATOM 744 N N . LEU A 1 89 ? -1.373 -10.656 -7.375 1.00 96.56 89 LEU A N 1
ATOM 745 C CA . LEU A 1 89 ? -2.201 -10.457 -8.566 1.00 96.56 89 LEU A CA 1
ATOM 746 C C . LEU A 1 89 ? -1.657 -9.339 -9.462 1.00 96.56 89 LEU A C 1
ATOM 748 O O . LEU A 1 89 ? -1.542 -9.529 -10.672 1.00 96.56 89 LEU A O 1
ATOM 752 N N . THR A 1 90 ? -1.263 -8.198 -8.887 1.00 95.31 90 THR A N 1
ATOM 753 C CA . THR A 1 90 ? -0.667 -7.103 -9.671 1.00 95.31 90 THR A CA 1
ATOM 754 C C . THR A 1 90 ? 0.685 -7.475 -10.281 1.00 95.31 90 THR A C 1
ATOM 756 O O . THR A 1 90 ? 0.948 -7.120 -11.428 1.00 95.31 90 THR A O 1
ATOM 759 N N . CYS A 1 91 ? 1.520 -8.248 -9.579 1.00 96.19 91 CYS A N 1
ATOM 760 C CA . CYS A 1 91 ? 2.779 -8.753 -10.126 1.00 96.19 91 CYS A CA 1
ATOM 761 C C . CYS A 1 91 ? 2.546 -9.739 -11.276 1.00 96.19 91 CYS A C 1
ATOM 763 O O . CYS A 1 91 ? 3.168 -9.604 -12.329 1.00 96.19 91 CYS A O 1
ATOM 765 N N . SER A 1 92 ? 1.635 -10.702 -11.105 1.00 95.94 92 SER A N 1
ATOM 766 C CA . SER A 1 92 ? 1.260 -11.650 -12.158 1.00 95.94 92 SER A CA 1
ATOM 767 C C . SER A 1 92 ? 0.705 -10.930 -13.383 1.00 95.94 92 SER A C 1
ATOM 769 O O . SER A 1 92 ? 1.106 -11.238 -14.501 1.00 95.94 92 SER A O 1
ATOM 771 N N . PHE A 1 93 ? -0.152 -9.927 -13.181 1.00 94.44 93 PHE A N 1
ATOM 772 C CA . PHE A 1 93 ? -0.667 -9.096 -14.264 1.00 94.44 93 PHE A CA 1
ATOM 773 C C . PHE A 1 93 ? 0.442 -8.292 -14.953 1.00 94.44 93 PHE A C 1
ATOM 775 O O . PHE A 1 93 ? 0.522 -8.282 -16.176 1.00 94.44 93 PHE A O 1
ATOM 782 N N . GLY A 1 94 ? 1.354 -7.678 -14.195 1.00 94.19 94 GLY A N 1
ATOM 783 C CA . GLY A 1 94 ? 2.499 -6.961 -14.758 1.00 94.19 94 GLY A CA 1
ATOM 784 C C . GLY A 1 94 ? 3.429 -7.864 -15.577 1.00 94.19 94 GLY A C 1
ATOM 785 O O . GLY A 1 94 ? 3.941 -7.441 -16.610 1.00 94.19 94 GLY A O 1
ATOM 786 N N . LEU A 1 95 ? 3.629 -9.116 -15.151 1.00 94.75 95 LEU A N 1
ATOM 787 C CA . LEU A 1 95 ? 4.382 -10.111 -15.920 1.00 94.75 95 LEU A CA 1
ATOM 788 C C . LEU A 1 95 ? 3.621 -10.510 -17.183 1.00 94.75 95 LEU A C 1
ATOM 790 O O . LEU A 1 95 ? 4.216 -10.553 -18.254 1.00 94.75 95 LEU A O 1
ATOM 794 N N . PHE A 1 96 ? 2.314 -10.745 -17.076 1.00 94.75 96 PHE A N 1
ATOM 795 C CA . PHE A 1 96 ? 1.472 -11.047 -18.227 1.00 94.75 96 PHE A CA 1
ATOM 796 C C . PHE A 1 96 ? 1.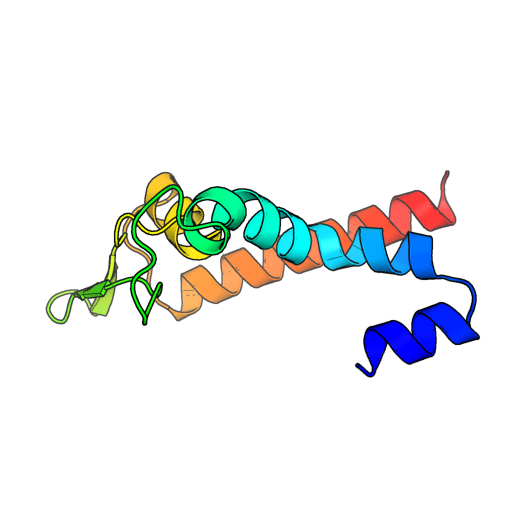559 -9.940 -19.289 1.00 94.75 96 PHE A C 1
ATOM 798 O O . PHE A 1 96 ? 1.883 -10.228 -20.438 1.00 94.75 96 PHE A O 1
ATOM 805 N N . LEU A 1 97 ? 1.390 -8.675 -18.885 1.00 93.69 97 LEU A N 1
ATOM 806 C CA . LEU A 1 97 ? 1.537 -7.518 -19.772 1.00 93.69 97 LEU A CA 1
ATOM 807 C C . LEU A 1 97 ? 2.929 -7.419 -20.403 1.00 93.69 97 LEU A C 1
ATOM 809 O O . LEU A 1 97 ? 3.053 -6.895 -21.495 1.00 93.69 97 LEU A O 1
ATOM 813 N N . ARG A 1 98 ? 3.982 -7.867 -19.714 1.00 92.19 98 ARG A N 1
ATOM 814 C CA . ARG A 1 98 ? 5.357 -7.800 -20.224 1.00 92.19 98 ARG A CA 1
ATOM 815 C C . ARG A 1 98 ? 5.658 -8.879 -21.267 1.00 92.19 98 ARG A C 1
ATOM 817 O O . ARG A 1 98 ? 6.514 -8.661 -22.117 1.00 92.19 98 ARG A O 1
ATOM 824 N N . TYR A 1 99 ? 5.073 -10.065 -21.115 1.00 93.75 99 TYR A N 1
ATOM 825 C CA . TYR A 1 99 ? 5.422 -11.232 -21.930 1.00 93.75 99 TYR A CA 1
ATOM 826 C C . TYR A 1 99 ? 4.455 -11.485 -23.087 1.00 93.75 99 TYR A C 1
ATOM 828 O O . TYR A 1 99 ? 4.873 -12.070 -24.082 1.00 93.75 99 TYR A O 1
ATOM 836 N N . TYR A 1 100 ? 3.188 -11.087 -22.956 1.00 93.31 100 TYR A N 1
ATOM 837 C CA . TYR A 1 100 ? 2.145 -11.397 -23.940 1.00 93.31 100 TYR A CA 1
ATOM 838 C C . TYR A 1 100 ? 1.663 -10.192 -24.754 1.00 93.31 100 TYR A C 1
ATOM 840 O O . TYR A 1 100 ? 0.961 -10.390 -25.744 1.00 93.31 100 TYR A O 1
ATOM 848 N N . ILE A 1 101 ? 2.010 -8.971 -24.345 1.00 88.00 101 ILE A N 1
ATOM 849 C CA . ILE A 1 101 ? 1.704 -7.715 -25.046 1.00 88.00 101 ILE A CA 1
ATOM 850 C C . ILE A 1 101 ? 3.026 -7.036 -25.387 1.00 88.00 101 ILE A C 1
ATOM 852 O O . ILE A 1 101 ? 3.146 -6.561 -26.537 1.00 88.00 101 ILE A O 1
#

Nearest PDB structures (foldseek):
  6bw6-assembly1_A  TM=9.774E-01  e=5.187E-08  Homo sapiens
  5o5e-assembly1_A-2  TM=9.701E-01  e=9.203E-08  Homo sapiens
  6fm9-assembly1_A-2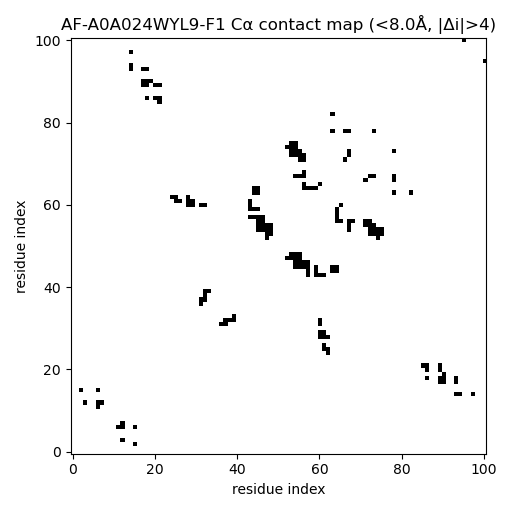  TM=9.672E-01  e=9.203E-08  Homo sapiens
  6bw5-assembly1_B  TM=9.680E-01  e=1.349E-07  Homo sapiens
  6fwz-assembly1_A-2  TM=9.793E-01  e=1.740E-07  Homo sapiens

Organism: Plasmodium falciparum (isolate Camp / Malaysia) (NCBI:txid5835)

Solvent-accessible surface area (backbone atoms only — not comparable to full-atom values): 5704 Å² total; per-residue (Å²): 110,68,70,58,53,55,22,57,78,65,71,39,48,72,60,52,52,41,50,38,45,67,60,50,51,29,48,62,56,22,40,51,38,74,71,57,78,38,91,60,66,95,71,73,65,60,43,76,37,84,90,75,65,24,34,32,60,59,90,39,62,34,56,69,31,50,49,26,65,76,74,37,71,38,39,68,70,56,50,51,50,54,52,50,51,52,45,50,53,41,34,55,50,35,50,47,55,68,76,78,103

Sequence (101 aa):
MFLAVVSIFGHFSKTLVLFLIPQFLNFFISLPQLFHIIPCPRHRLPIINYKTNKLMYSHNYTLINLILYLFGPLSEYHLVLILLTFQFLTCSFGLFLRYYI

InterPro domains:
  IPR033895 UDP-GlcNAc-dolichyl-phosphate GlcNAc phosphotransferase [PTHR10571] (1-100)

pLDDT: mean 94.24, std 1.99, range [86.62, 97.56]

Foldseek 3Di:
DVLVVCCVVVVNVVLSVLLCVLVVQQVVLQVCCVVPVDPNDPDQFFDADPVVQWGAQPPHRGPLNVCCVVVPTHHPVVSVVVSVVVSVVSNVVSVCVVPVD

Secondary structure (DSSP, 8-state):
-HHHHHHHHTT-HHHHHHHTHHH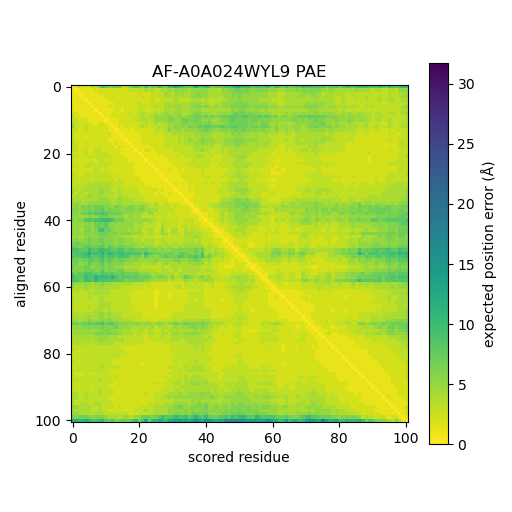HHHHHHHHHHHTTSS---S--PPEEETTTTEEE--S-SSHHHHHHHHH-SB-HHHHHHHHHHHHHHHHHHHHHHHHH-

Mean predicted aligned error: 3.5 Å